Protein AF-A0A3C0HK45-F1 (afdb_monomer)

Foldseek 3Di:
DLVVLLVQLVVLLVQCQVCLVVVPPVSNVVSVVSNVVSVVVNVVDPDDPVCVVSVVVSVVSVVVSVVSVVVVVVVVCVVCVVQQDHDDDDADPVRDDPDDDDRDDRDDD

pLDDT: mean 82.35, std 16.57, range [39.78, 97.44]

Mean predicted aligned error: 9.99 Å

Structure (mmCIF, N/CA/C/O backbone):
data_AF-A0A3C0HK45-F1
#
_entry.id   AF-A0A3C0HK45-F1
#
loop_
_atom_site.group_PDB
_atom_site.id
_atom_site.type_symbol
_atom_site.label_atom_id
_atom_site.label_alt_id
_atom_site.label_comp_id
_atom_site.label_asym_id
_atom_site.label_entity_id
_atom_site.label_seq_id
_atom_site.pdbx_PDB_ins_code
_atom_site.Cartn_x
_atom_site.Cartn_y
_atom_site.Cartn_z
_atom_site.occupancy
_atom_site.B_iso_or_equiv
_atom_site.auth_seq_id
_atom_site.auth_comp_id
_atom_site.auth_asym_id
_atom_site.auth_atom_id
_atom_site.pdbx_PDB_model_num
ATOM 1 N N . MET A 1 1 ? -19.305 -2.924 13.165 1.00 65.38 1 MET A N 1
ATOM 2 C CA . MET A 1 1 ? -19.382 -2.130 11.915 1.00 65.38 1 MET A CA 1
ATOM 3 C C . MET A 1 1 ? -18.034 -1.517 11.560 1.00 65.38 1 MET A C 1
ATOM 5 O O . MET A 1 1 ? -17.634 -1.630 10.415 1.00 65.38 1 MET A O 1
ATOM 9 N N . THR A 1 2 ? -17.309 -0.920 12.511 1.00 80.69 2 THR A N 1
ATOM 10 C CA . THR A 1 2 ? -15.924 -0.455 12.299 1.00 80.69 2 THR A CA 1
ATOM 11 C C . THR A 1 2 ? -14.980 -1.603 11.931 1.00 80.69 2 THR A C 1
ATOM 13 O O . THR A 1 2 ? -14.204 -1.474 10.993 1.00 80.69 2 THR A O 1
ATOM 16 N N . ASP A 1 3 ? -15.135 -2.759 12.578 1.00 85.81 3 ASP A N 1
ATOM 17 C CA . ASP A 1 3 ? -14.292 -3.940 12.345 1.00 85.81 3 ASP A CA 1
ATOM 18 C C . ASP A 1 3 ? -14.335 -4.437 10.887 1.00 85.81 3 ASP A C 1
ATOM 20 O O . ASP A 1 3 ? -13.298 -4.584 10.250 1.00 85.81 3 ASP A O 1
ATOM 24 N N . SER A 1 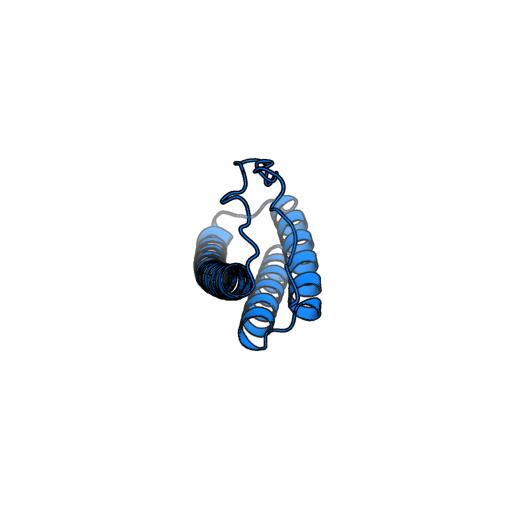4 ? -15.530 -4.527 10.288 1.00 90.31 4 SER A N 1
ATOM 25 C CA . SER A 1 4 ? -15.690 -4.900 8.873 1.00 90.31 4 SER A CA 1
ATOM 26 C C . SER A 1 4 ? -15.084 -3.885 7.896 1.00 90.31 4 SER A C 1
ATOM 28 O O . SER A 1 4 ? -14.704 -4.245 6.784 1.00 90.31 4 SER A O 1
ATOM 30 N N . LEU A 1 5 ? -14.997 -2.607 8.284 1.00 92.31 5 LEU A N 1
ATOM 31 C CA . LEU A 1 5 ? -14.350 -1.574 7.468 1.00 92.31 5 LEU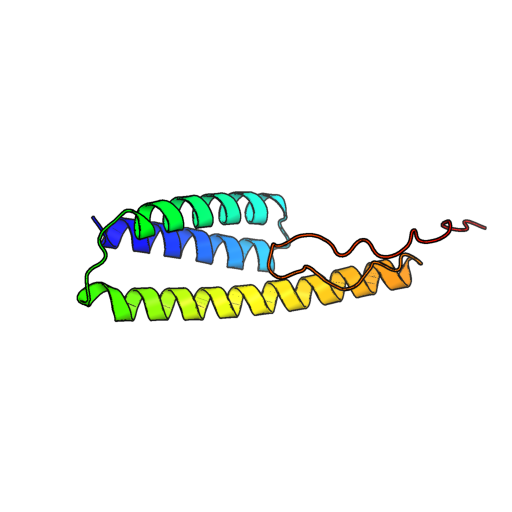 A CA 1
ATOM 32 C C . LEU A 1 5 ? -12.824 -1.698 7.531 1.00 92.31 5 LEU A C 1
ATOM 34 O O . LEU A 1 5 ? -12.149 -1.541 6.514 1.00 92.31 5 LEU A O 1
ATOM 38 N N . LEU A 1 6 ? -12.286 -2.020 8.709 1.00 92.69 6 LEU A N 1
ATOM 39 C CA . LEU A 1 6 ? -10.861 -2.290 8.886 1.00 92.69 6 LEU A CA 1
ATOM 40 C C . LEU A 1 6 ? -10.444 -3.594 8.196 1.00 92.69 6 LEU A C 1
ATOM 42 O O . LEU A 1 6 ? -9.384 -3.620 7.577 1.00 92.69 6 LEU A O 1
ATOM 46 N N . ASP A 1 7 ? -11.293 -4.625 8.207 1.00 95.06 7 ASP A N 1
ATOM 47 C CA . ASP A 1 7 ? -11.087 -5.858 7.435 1.00 95.06 7 ASP A CA 1
ATOM 48 C C . ASP A 1 7 ? -11.042 -5.580 5.924 1.00 95.06 7 ASP A C 1
ATOM 50 O O . ASP A 1 7 ? -10.173 -6.091 5.213 1.00 95.06 7 ASP A O 1
ATOM 54 N N . ALA A 1 8 ? -11.949 -4.735 5.420 1.00 94.31 8 ALA A N 1
ATOM 55 C CA . ALA A 1 8 ? -11.956 -4.333 4.014 1.00 94.31 8 ALA A CA 1
ATOM 56 C C . ALA A 1 8 ? -10.677 -3.566 3.635 1.00 94.31 8 ALA A C 1
ATOM 58 O O . ALA A 1 8 ? -10.088 -3.819 2.580 1.00 94.31 8 ALA A O 1
ATOM 59 N N . LEU A 1 9 ? -10.208 -2.670 4.510 1.00 94.94 9 LEU A N 1
ATOM 60 C CA . LEU A 1 9 ? -8.948 -1.953 4.319 1.00 94.94 9 LEU A CA 1
ATOM 61 C C . LEU A 1 9 ? -7.746 -2.908 4.337 1.00 94.94 9 LEU A C 1
ATOM 63 O O . LEU A 1 9 ? -6.857 -2.797 3.493 1.00 94.94 9 LEU A O 1
ATOM 67 N N . GLU A 1 10 ? -7.727 -3.868 5.261 1.00 97.00 10 GLU A N 1
ATOM 68 C CA . GLU A 1 10 ? -6.686 -4.892 5.345 1.00 97.00 10 GLU A CA 1
ATOM 69 C C . GLU A 1 10 ? -6.631 -5.746 4.072 1.00 97.00 10 GLU A C 1
ATOM 71 O O . GLU A 1 10 ? -5.555 -5.955 3.504 1.00 97.00 10 GLU A O 1
ATOM 76 N N . SER A 1 11 ? -7.793 -6.190 3.587 1.00 97.00 11 SER A N 1
ATOM 77 C CA . SER A 1 11 ? -7.919 -6.956 2.346 1.00 97.00 11 SER A CA 1
ATOM 78 C C . SER A 1 11 ? -7.380 -6.174 1.145 1.00 97.00 11 SER A C 1
ATOM 80 O O . SER A 1 11 ? -6.565 -6.697 0.380 1.00 97.00 11 SER A O 1
ATOM 82 N N . ALA A 1 12 ? -7.745 -4.894 1.022 1.00 96.25 12 ALA A N 1
ATOM 83 C CA . ALA A 1 12 ? -7.264 -4.035 -0.054 1.00 96.25 12 ALA A CA 1
ATOM 84 C C . ALA A 1 12 ? -5.740 -3.832 -0.008 1.00 96.25 12 ALA A C 1
ATOM 86 O O . ALA A 1 12 ? -5.072 -3.917 -1.040 1.00 96.25 12 ALA A O 1
ATOM 87 N N . LEU A 1 13 ? -5.167 -3.625 1.183 1.00 96.44 13 LEU A N 1
ATOM 88 C CA . LEU A 1 13 ? -3.718 -3.500 1.341 1.00 96.44 13 LEU A CA 1
ATOM 89 C C . LEU A 1 13 ? -2.985 -4.811 1.006 1.00 96.44 13 LEU A C 1
ATOM 91 O O . LEU A 1 13 ? -1.877 -4.780 0.463 1.00 96.44 13 LEU A O 1
ATOM 95 N N . ARG A 1 14 ? -3.565 -5.972 1.337 1.00 97.44 14 ARG A N 1
ATOM 96 C CA . ARG A 1 14 ? -2.978 -7.279 1.002 1.00 97.44 14 ARG A CA 1
ATOM 97 C C . ARG A 1 14 ? -2.990 -7.513 -0.507 1.00 97.44 14 ARG A C 1
ATOM 99 O O . ARG A 1 14 ? -1.955 -7.867 -1.067 1.00 97.44 14 ARG A O 1
ATOM 106 N N . ALA A 1 15 ? -4.109 -7.211 -1.163 1.00 95.81 15 ALA A N 1
ATOM 107 C CA . ALA A 1 15 ? -4.226 -7.266 -2.617 1.00 95.81 15 ALA A CA 1
ATOM 108 C C . ALA A 1 15 ? -3.234 -6.316 -3.314 1.00 95.81 15 ALA A C 1
ATOM 110 O O . ALA A 1 15 ? -2.644 -6.677 -4.330 1.00 95.81 15 ALA A O 1
ATOM 111 N N . GLU A 1 16 ? -2.989 -5.127 -2.753 1.00 95.19 16 GLU A N 1
ATOM 112 C CA . GLU A 1 16 ? -1.953 -4.210 -3.245 1.00 95.19 16 GLU A CA 1
ATOM 113 C C . GLU A 1 16 ? -0.554 -4.837 -3.152 1.00 95.19 16 GLU A C 1
ATOM 115 O O . GLU A 1 16 ? 0.207 -4.786 -4.118 1.00 95.19 16 GLU A O 1
ATOM 120 N N . ARG A 1 17 ? -0.211 -5.474 -2.024 1.00 96.38 17 ARG A N 1
ATOM 121 C CA . ARG A 1 17 ? 1.082 -6.157 -1.850 1.00 96.38 17 ARG A CA 1
ATOM 122 C C . ARG A 1 17 ? 1.273 -7.279 -2.867 1.00 96.38 17 ARG A C 1
ATOM 124 O O . ARG A 1 17 ? 2.345 -7.387 -3.463 1.00 96.38 17 ARG A O 1
ATOM 131 N N . GLU A 1 18 ? 0.241 -8.088 -3.079 1.00 95.62 18 GLU A N 1
ATOM 132 C CA . GLU A 1 18 ? 0.243 -9.164 -4.074 1.00 95.62 18 GLU A CA 1
ATOM 133 C C . GLU A 1 18 ? 0.379 -8.615 -5.497 1.00 95.62 18 GLU A C 1
ATOM 135 O O . GLU A 1 18 ? 1.198 -9.110 -6.268 1.00 95.62 18 GLU A O 1
ATOM 140 N N . ALA A 1 19 ? -0.338 -7.542 -5.835 1.00 93.81 19 ALA A N 1
ATOM 141 C CA . ALA A 1 19 ? -0.229 -6.886 -7.135 1.00 93.81 19 ALA A CA 1
ATOM 142 C C . ALA A 1 19 ? 1.162 -6.274 -7.374 1.00 93.81 19 ALA A C 1
ATOM 144 O O . ALA A 1 19 ? 1.699 -6.340 -8.484 1.00 93.81 19 ALA A O 1
ATOM 145 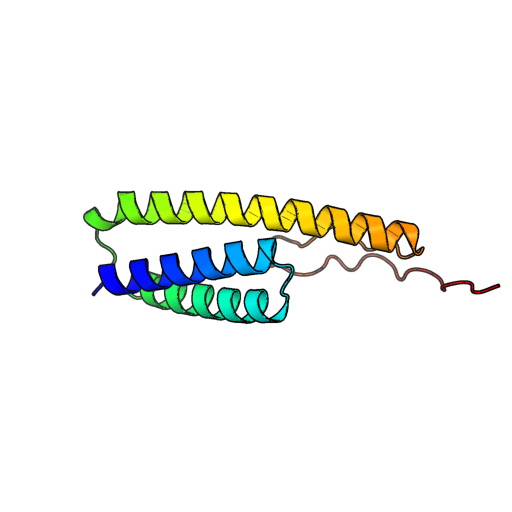N N . LEU A 1 20 ? 1.773 -5.700 -6.333 1.00 92.38 20 LEU A N 1
ATOM 146 C CA . LEU A 1 20 ? 3.141 -5.187 -6.391 1.00 92.38 20 LEU A CA 1
ATOM 147 C C . LEU A 1 20 ? 4.156 -6.313 -6.611 1.00 92.38 20 LEU A C 1
ATOM 149 O O . LEU A 1 20 ? 5.074 -6.124 -7.409 1.00 92.38 20 LEU A O 1
ATOM 153 N N . ALA A 1 21 ? 3.981 -7.457 -5.943 1.00 92.50 21 ALA A N 1
ATOM 154 C CA . ALA A 1 21 ? 4.857 -8.621 -6.066 1.00 92.50 21 ALA A CA 1
ATOM 155 C C . ALA A 1 21 ? 4.692 -9.358 -7.406 1.00 92.50 21 ALA A C 1
ATOM 157 O O . ALA A 1 21 ? 5.685 -9.739 -8.016 1.00 92.50 21 ALA A O 1
ATOM 158 N N . GLY A 1 22 ? 3.455 -9.526 -7.879 1.00 91.50 22 GLY A N 1
ATOM 159 C CA . GLY A 1 22 ? 3.122 -10.184 -9.149 1.00 91.50 22 GLY A CA 1
ATOM 160 C C . GLY A 1 22 ? 3.199 -9.268 -10.368 1.00 91.50 22 GLY A C 1
ATOM 161 O O . GLY A 1 22 ? 2.702 -9.610 -11.435 1.00 91.50 22 GLY A O 1
ATOM 162 N N . GLU A 1 23 ? 3.747 -8.069 -10.196 1.00 88.75 23 GLU A N 1
ATOM 163 C CA . GLU A 1 23 ? 3.887 -7.042 -11.220 1.00 88.75 23 GLU A CA 1
ATOM 164 C C . GLU A 1 23 ? 2.602 -6.616 -11.957 1.00 88.75 23 GLU A C 1
ATOM 166 O O . GLU A 1 23 ? 2.660 -5.898 -12.956 1.00 88.75 23 GLU A O 1
ATOM 171 N N . ASN A 1 24 ? 1.436 -6.948 -11.410 1.00 92.56 24 ASN A N 1
ATOM 172 C CA . ASN A 1 24 ? 0.149 -6.807 -12.070 1.00 92.56 24 ASN A CA 1
ATOM 173 C C . ASN A 1 24 ? -0.431 -5.394 -11.889 1.00 92.56 24 ASN A C 1
ATOM 175 O O . ASN A 1 24 ? -0.977 -5.053 -10.838 1.00 92.56 24 ASN A O 1
ATOM 179 N N . VAL A 1 25 ? -0.327 -4.571 -12.936 1.00 90.25 25 VAL A N 1
ATOM 180 C CA . VAL A 1 25 ? -0.794 -3.174 -12.923 1.00 90.25 25 VAL A CA 1
ATOM 181 C C . VAL A 1 25 ? -2.312 -3.081 -12.761 1.00 90.25 25 VAL A C 1
ATOM 183 O O . VAL A 1 25 ? -2.792 -2.239 -12.009 1.00 90.25 25 VAL A O 1
ATOM 186 N N . GLU A 1 26 ? -3.082 -3.959 -13.402 1.00 93.62 26 GLU A N 1
ATOM 187 C CA . GLU A 1 26 ? -4.542 -3.930 -13.284 1.00 93.62 26 GLU A CA 1
ATOM 188 C C . GLU A 1 26 ? -5.005 -4.292 -11.872 1.00 93.62 26 GLU A C 1
ATOM 190 O O . GLU A 1 26 ? -5.879 -3.633 -11.307 1.00 93.62 26 GLU A O 1
ATOM 195 N N . ALA A 1 27 ? -4.392 -5.312 -11.268 1.00 92.31 27 ALA A N 1
ATOM 196 C CA . ALA A 1 27 ? -4.654 -5.671 -9.879 1.00 92.31 27 ALA A CA 1
ATOM 197 C C . ALA A 1 27 ? -4.227 -4.550 -8.919 1.00 92.31 27 ALA A C 1
ATOM 199 O O . ALA A 1 27 ? -4.900 -4.315 -7.915 1.00 92.31 27 ALA A O 1
ATOM 200 N N . LEU A 1 28 ? -3.157 -3.817 -9.244 1.00 92.56 28 LEU A N 1
ATOM 201 C CA . LEU A 1 28 ? -2.708 -2.668 -8.460 1.00 92.56 28 LEU A CA 1
ATOM 202 C C . LEU A 1 28 ? -3.719 -1.515 -8.525 1.00 92.56 28 LEU A C 1
ATOM 204 O O . LEU A 1 28 ? -4.024 -0.910 -7.500 1.00 92.56 28 LEU A O 1
ATOM 208 N N . LEU A 1 29 ? -4.285 -1.233 -9.700 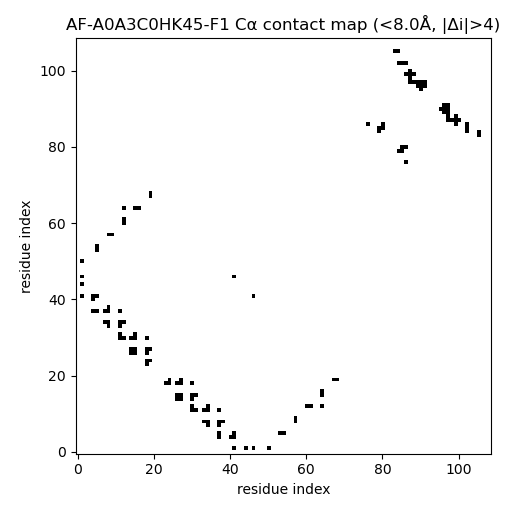1.00 93.88 29 LEU A N 1
ATOM 209 C CA . LEU A 1 29 ? -5.318 -0.206 -9.854 1.00 93.88 29 LEU A CA 1
ATOM 210 C C . LEU A 1 29 ? -6.596 -0.582 -9.093 1.00 93.88 29 LEU A C 1
ATOM 212 O O . LEU A 1 29 ? -7.083 0.220 -8.296 1.00 93.88 29 LEU A O 1
ATOM 216 N N . ARG A 1 30 ? -7.084 -1.821 -9.254 1.00 95.31 30 ARG A N 1
ATOM 217 C CA . ARG A 1 30 ? -8.274 -2.316 -8.536 1.00 95.31 30 ARG A CA 1
ATOM 218 C C . ARG A 1 30 ? -8.091 -2.298 -7.017 1.00 95.31 30 ARG A C 1
ATOM 220 O O . ARG A 1 30 ? -8.978 -1.850 -6.297 1.00 95.31 30 ARG A O 1
ATOM 227 N N . SER A 1 31 ? -6.939 -2.752 -6.520 1.00 93.69 31 SER A N 1
ATOM 228 C CA . SER A 1 31 ? -6.640 -2.725 -5.078 1.00 93.69 31 SER A CA 1
ATOM 229 C C . SER A 1 31 ? -6.493 -1.300 -4.542 1.00 93.69 31 S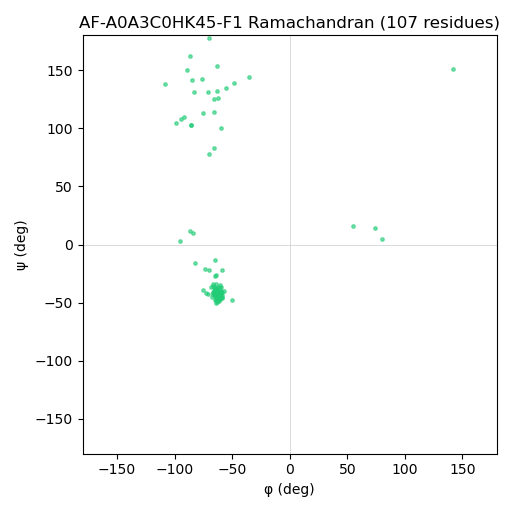ER A C 1
ATOM 231 O O . SER A 1 31 ? -6.924 -1.024 -3.425 1.00 93.69 31 SER A O 1
ATOM 233 N N . THR A 1 32 ? -5.968 -0.367 -5.343 1.00 92.69 32 THR A N 1
ATOM 234 C CA . THR A 1 32 ? -5.898 1.055 -4.972 1.00 92.69 32 THR A CA 1
ATOM 235 C C . THR A 1 32 ? -7.288 1.673 -4.852 1.00 92.69 32 THR A C 1
ATOM 237 O O . THR A 1 32 ? -7.555 2.386 -3.885 1.00 92.69 32 THR A O 1
ATOM 240 N N . GLU A 1 33 ? -8.192 1.382 -5.788 1.00 95.12 33 GLU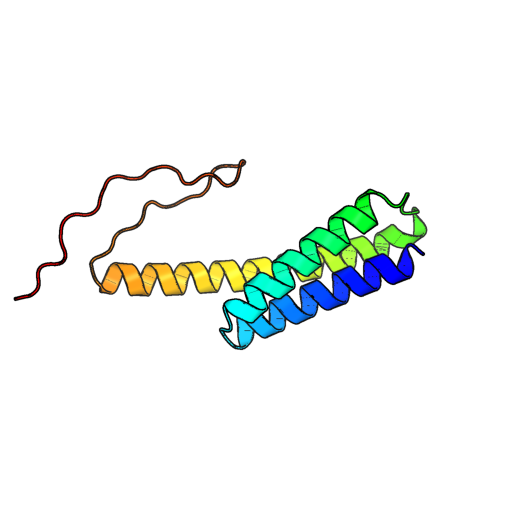 A N 1
ATOM 241 C CA . GLU A 1 33 ? -9.579 1.842 -5.709 1.00 95.12 33 GLU A CA 1
ATOM 242 C C . GLU A 1 33 ? -10.294 1.265 -4.479 1.00 95.12 33 GLU A C 1
ATOM 244 O O . GLU A 1 33 ? -10.869 2.023 -3.695 1.00 95.12 33 GLU A O 1
ATOM 249 N N . ALA A 1 34 ? -10.172 -0.045 -4.241 1.00 94.12 34 ALA A N 1
ATOM 250 C CA . ALA A 1 34 ? -10.725 -0.697 -3.054 1.00 94.12 34 ALA A CA 1
ATOM 251 C C . ALA A 1 34 ? -10.169 -0.097 -1.749 1.00 94.12 34 ALA A C 1
ATOM 253 O O . ALA A 1 34 ? -10.924 0.160 -0.811 1.00 94.12 34 ALA A O 1
ATOM 254 N N . LYS A 1 35 ? -8.863 0.207 -1.705 1.00 94.62 35 LYS A N 1
ATOM 255 C CA . LYS A 1 35 ? -8.212 0.870 -0.565 1.00 94.62 35 LYS A CA 1
ATOM 256 C C . LYS A 1 35 ? -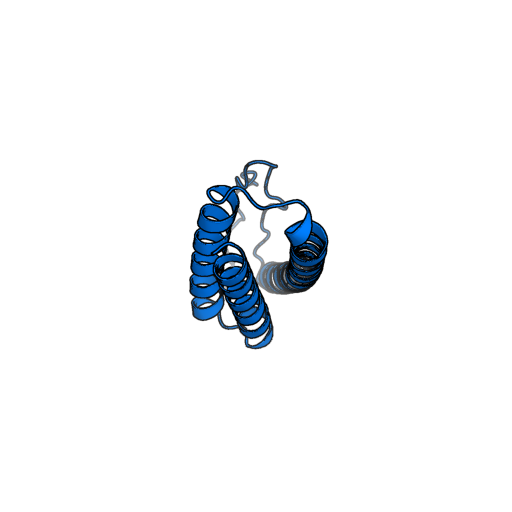8.809 2.251 -0.303 1.00 94.62 35 LYS A C 1
ATOM 258 O O . LYS A 1 35 ? -9.098 2.571 0.845 1.00 94.62 35 LYS A O 1
ATOM 263 N N . LEU A 1 36 ? -9.018 3.062 -1.344 1.00 96.00 36 LEU A N 1
ATOM 264 C CA . LEU A 1 36 ? -9.622 4.394 -1.213 1.00 96.00 36 LEU A CA 1
ATOM 265 C C . LEU A 1 36 ? -11.082 4.323 -0.751 1.00 96.00 36 LEU A C 1
ATOM 267 O O . LEU A 1 36 ? -11.496 5.136 0.074 1.00 96.00 36 LEU A O 1
ATOM 271 N N . GLN A 1 37 ? -11.855 3.360 -1.255 1.00 94.38 37 GLN A N 1
ATOM 272 C CA . GLN A 1 37 ? -13.237 3.146 -0.821 1.00 94.38 37 GLN A CA 1
ATOM 273 C C . GLN A 1 37 ? -13.301 2.735 0.656 1.00 94.38 37 GLN A C 1
ATOM 275 O O . GLN A 1 37 ? -14.043 3.346 1.426 1.00 94.38 37 GLN A O 1
ATOM 280 N N . ALA A 1 38 ? -12.479 1.765 1.069 1.00 91.81 38 ALA A N 1
ATOM 281 C CA . ALA A 1 38 ? -12.401 1.319 2.458 1.00 91.81 38 ALA A CA 1
ATOM 282 C C . ALA A 1 38 ? -11.933 2.439 3.400 1.00 91.81 38 ALA A C 1
ATOM 284 O O . ALA A 1 38 ? -12.497 2.602 4.480 1.00 91.81 38 ALA A O 1
ATOM 285 N N . LEU A 1 39 ? -10.959 3.254 2.974 1.00 92.12 39 LEU A N 1
ATOM 286 C CA . LEU A 1 39 ? -10.474 4.396 3.749 1.00 92.12 39 LEU A CA 1
ATOM 287 C C . LEU A 1 39 ? -11.577 5.438 3.963 1.00 92.12 39 LEU A C 1
ATOM 289 O O . LEU A 1 39 ? -11.830 5.817 5.099 1.00 92.12 39 LEU A O 1
ATOM 293 N N . ARG A 1 40 ? -12.286 5.844 2.901 1.00 92.94 40 ARG A N 1
ATOM 294 C CA . ARG A 1 40 ? -13.400 6.804 3.009 1.00 92.94 40 ARG A CA 1
ATOM 295 C C . ARG A 1 40 ? -14.508 6.286 3.919 1.00 92.94 40 ARG A C 1
ATOM 297 O O . ARG A 1 40 ? -15.053 7.039 4.720 1.00 92.94 40 ARG A O 1
ATOM 304 N N . ALA A 1 41 ? -14.835 4.999 3.810 1.00 90.44 41 ALA A N 1
ATOM 305 C CA . ALA A 1 41 ? -15.831 4.378 4.669 1.00 90.44 41 ALA A CA 1
ATOM 306 C C . ALA A 1 41 ? -15.371 4.366 6.138 1.00 90.44 41 ALA A C 1
ATOM 308 O O . ALA A 1 41 ? -16.147 4.734 7.018 1.00 90.44 41 ALA A O 1
ATOM 309 N N . ALA A 1 42 ? -14.105 4.028 6.401 1.00 88.62 42 ALA A N 1
ATOM 310 C CA . ALA A 1 42 ? -13.518 4.060 7.738 1.00 88.62 42 ALA A CA 1
ATOM 311 C C . ALA A 1 42 ? -13.428 5.483 8.319 1.00 88.62 42 ALA A C 1
ATOM 313 O O . ALA A 1 42 ? -13.714 5.657 9.494 1.00 88.62 42 ALA A O 1
ATOM 314 N N . GLU A 1 43 ? -13.098 6.496 7.513 1.00 89.06 43 GLU A N 1
ATOM 315 C CA . GLU A 1 43 ? -13.079 7.913 7.917 1.00 89.06 43 GLU A CA 1
ATOM 316 C C . GLU A 1 43 ? -14.483 8.447 8.228 1.00 89.06 43 GLU A C 1
ATOM 318 O O . GLU A 1 43 ? -14.657 9.254 9.138 1.00 89.06 43 GLU A O 1
ATOM 323 N N . SER A 1 44 ? -15.495 7.986 7.486 1.00 88.94 44 SER A N 1
ATOM 324 C CA . SER A 1 44 ? -16.896 8.336 7.743 1.00 88.94 44 SER A CA 1
ATOM 325 C C . SER A 1 44 ? -17.476 7.631 8.972 1.00 88.94 44 SER A C 1
ATOM 327 O O . SER A 1 44 ? -18.465 8.088 9.546 1.00 88.94 44 SER A O 1
ATOM 329 N N . ALA A 1 45 ? -16.865 6.521 9.388 1.00 83.69 45 ALA A N 1
ATOM 330 C CA . ALA A 1 45 ? -17.217 5.836 10.613 1.00 83.69 45 ALA A CA 1
ATOM 331 C C . ALA A 1 45 ? -16.503 6.517 11.786 1.00 83.69 45 ALA A C 1
ATOM 333 O O . ALA A 1 45 ? -15.297 6.739 11.755 1.00 83.69 45 ALA A O 1
ATOM 334 N N . ALA A 1 46 ? -17.236 6.829 12.853 1.00 80.56 46 ALA A N 1
ATOM 335 C CA . ALA A 1 46 ? -16.645 7.334 14.088 1.00 80.56 46 ALA A CA 1
ATOM 336 C C . ALA A 1 46 ? -15.850 6.215 14.791 1.00 80.56 46 ALA A C 1
ATOM 338 O O . ALA A 1 46 ? -16.346 5.582 15.724 1.00 80.56 46 ALA A O 1
ATOM 339 N N . LEU A 1 47 ? -14.640 5.936 14.294 1.00 82.81 47 LEU A N 1
ATOM 340 C CA . LEU A 1 47 ? -13.724 4.949 14.858 1.00 82.81 47 LEU A CA 1
ATOM 341 C C . LEU A 1 47 ? -13.465 5.268 16.330 1.00 82.81 47 LEU A C 1
ATOM 343 O O . LEU A 1 47 ? -13.236 6.415 16.720 1.00 82.81 47 LEU A O 1
ATOM 347 N N . SER A 1 48 ? -13.523 4.231 17.152 1.00 84.81 48 SER A N 1
ATOM 348 C CA . SER A 1 48 ? -13.344 4.349 18.589 1.00 84.81 48 SER A CA 1
ATOM 349 C C . SER A 1 48 ? -11.861 4.277 18.958 1.00 84.81 48 SER A C 1
ATOM 351 O O . SER A 1 48 ? -11.034 3.755 18.211 1.00 84.81 48 SER A O 1
ATOM 353 N N . GLY A 1 49 ? -11.509 4.724 20.166 1.00 84.06 49 GLY A N 1
ATOM 354 C CA . GLY A 1 49 ? -10.149 4.548 20.692 1.00 84.06 49 GLY A CA 1
ATOM 355 C C . GLY A 1 49 ? -9.706 3.078 20.781 1.00 84.06 49 GLY A C 1
ATOM 356 O O . GLY A 1 49 ? -8.508 2.807 20.756 1.00 84.06 49 GLY A O 1
ATOM 357 N N . ALA A 1 50 ? -10.647 2.126 20.823 1.00 87.50 50 ALA A N 1
ATOM 358 C CA . ALA A 1 50 ? -10.348 0.694 20.800 1.00 87.50 50 ALA A CA 1
ATOM 359 C C . ALA A 1 50 ? -9.815 0.214 19.436 1.00 87.50 50 ALA A C 1
ATOM 361 O O . ALA A 1 50 ? -9.101 -0.785 19.377 1.00 87.50 50 ALA A O 1
ATOM 362 N N . ASP A 1 51 ? -10.097 0.949 18.355 1.00 90.88 51 ASP A N 1
ATOM 363 C CA . ASP A 1 51 ? -9.637 0.635 16.998 1.00 90.88 51 ASP A CA 1
ATOM 364 C C . ASP A 1 51 ? -8.195 1.128 16.739 1.00 90.88 51 ASP A C 1
ATOM 366 O O . ASP A 1 51 ? -7.531 0.679 15.802 1.00 90.88 51 ASP A O 1
ATOM 370 N N . ALA A 1 52 ? -7.671 2.023 17.589 1.00 90.56 52 ALA A N 1
ATOM 371 C CA . ALA A 1 52 ? -6.345 2.633 17.460 1.00 90.56 52 ALA A CA 1
ATOM 372 C C . ALA A 1 52 ? -5.180 1.643 17.233 1.00 90.56 52 ALA A C 1
ATOM 374 O O . ALA A 1 52 ? -4.393 1.877 16.308 1.00 90.56 52 ALA A O 1
ATOM 375 N N . PRO A 1 53 ? -5.031 0.536 17.995 1.00 93.50 53 PRO A N 1
ATOM 376 C CA . PRO A 1 53 ? -3.958 -0.427 17.740 1.00 93.50 53 PRO A CA 1
ATOM 377 C C . PRO A 1 53 ? -4.079 -1.078 16.358 1.00 93.50 53 PRO A C 1
ATOM 379 O O . PRO A 1 53 ? -3.070 -1.285 15.681 1.00 93.50 53 PRO A O 1
ATOM 382 N N . ARG A 1 54 ? -5.307 -1.350 15.901 1.00 94.00 54 ARG A N 1
ATOM 383 C CA . ARG A 1 54 ? -5.549 -1.962 14.593 1.00 94.00 54 ARG A CA 1
ATOM 384 C C . ARG A 1 54 ? -5.248 -0.986 13.457 1.00 94.00 54 ARG A C 1
ATOM 386 O O . ARG A 1 54 ? -4.552 -1.344 12.510 1.00 94.00 54 ARG A O 1
ATOM 393 N N . VAL A 1 55 ? -5.659 0.273 13.594 1.00 93.56 55 VAL A N 1
ATOM 394 C CA . VAL A 1 55 ? -5.305 1.347 12.652 1.00 93.56 55 VAL A CA 1
ATOM 395 C C . VAL A 1 55 ? -3.786 1.536 12.570 1.00 93.56 55 VAL A C 1
ATOM 397 O O . VAL A 1 55 ? -3.239 1.665 11.474 1.00 93.56 55 VAL A O 1
ATOM 400 N N . ALA A 1 56 ? -3.078 1.491 13.702 1.00 94.25 56 ALA A N 1
ATOM 401 C CA . ALA A 1 56 ? -1.620 1.600 13.727 1.00 94.25 56 ALA A CA 1
ATOM 402 C C . ALA A 1 56 ? -0.930 0.445 12.978 1.00 94.25 56 ALA A C 1
ATOM 404 O O . ALA A 1 56 ? 0.028 0.684 12.234 1.00 94.25 56 ALA A O 1
ATOM 405 N N . ALA A 1 57 ? -1.438 -0.783 13.123 1.00 96.19 57 ALA A N 1
ATOM 406 C CA . ALA A 1 57 ? -0.947 -1.947 12.389 1.00 96.19 57 ALA A CA 1
ATOM 407 C C . ALA A 1 57 ? -1.166 -1.803 10.871 1.00 96.19 57 ALA A C 1
ATOM 409 O O . ALA A 1 57 ? -0.226 -1.981 10.093 1.00 96.19 57 ALA A O 1
ATOM 410 N N . LEU A 1 58 ? -2.361 -1.384 10.440 1.00 95.56 58 LEU A N 1
ATOM 411 C CA . LEU A 1 58 ? -2.660 -1.144 9.020 1.00 95.56 58 LEU A CA 1
ATOM 412 C C . LEU A 1 58 ? -1.802 -0.013 8.435 1.00 95.56 58 LEU A C 1
ATOM 414 O O . LEU A 1 58 ? -1.320 -0.111 7.306 1.00 95.56 58 LEU A O 1
ATOM 418 N N . ALA A 1 59 ? -1.535 1.039 9.213 1.00 94.31 59 ALA A N 1
ATOM 419 C CA . ALA A 1 59 ? -0.638 2.115 8.805 1.00 94.31 59 ALA A CA 1
ATOM 420 C C . ALA A 1 59 ? 0.812 1.633 8.637 1.00 94.31 59 ALA A C 1
ATOM 422 O O . ALA A 1 59 ? 1.501 2.076 7.716 1.00 94.31 59 ALA A O 1
ATOM 423 N N . ALA A 1 60 ? 1.289 0.729 9.500 1.00 97.00 60 ALA A N 1
ATOM 424 C CA . ALA A 1 60 ? 2.601 0.103 9.343 1.00 97.00 60 ALA A CA 1
ATOM 425 C C . ALA A 1 60 ? 2.674 -0.735 8.064 1.00 97.00 60 ALA A C 1
ATOM 427 O O . ALA A 1 60 ? 3.591 -0.547 7.265 1.00 97.00 60 ALA A O 1
ATOM 428 N N . PHE A 1 61 ? 1.658 -1.556 7.815 1.00 96.25 61 PHE A N 1
ATOM 429 C CA . PHE A 1 61 ? 1.574 -2.374 6.612 1.00 96.25 61 PHE A CA 1
ATOM 430 C C . PHE A 1 61 ? 1.511 -1.529 5.324 1.00 96.25 61 PHE A C 1
ATOM 432 O O . PHE A 1 61 ? 2.195 -1.813 4.343 1.00 96.25 61 PHE A O 1
ATOM 439 N N . ASN A 1 62 ? 0.783 -0.409 5.340 1.00 95.12 62 ASN A N 1
ATOM 440 C CA . ASN A 1 62 ? 0.770 0.544 4.228 1.00 95.12 62 ASN A CA 1
ATOM 441 C C . ASN A 1 62 ? 2.156 1.177 3.983 1.00 95.12 62 ASN A C 1
ATOM 443 O O . ASN A 1 62 ? 2.584 1.318 2.837 1.00 95.12 62 ASN A O 1
ATOM 447 N N . ARG A 1 63 ? 2.913 1.511 5.041 1.00 95.62 63 ARG A N 1
ATOM 448 C CA . ARG A 1 63 ? 4.297 2.000 4.885 1.00 95.62 63 ARG A CA 1
ATOM 449 C C . ARG A 1 63 ? 5.195 0.959 4.215 1.00 95.62 63 ARG A C 1
ATOM 451 O O . ARG A 1 63 ? 5.986 1.328 3.349 1.00 95.62 63 ARG A O 1
ATOM 458 N N . GLU A 1 64 ? 5.055 -0.319 4.567 1.00 95.75 64 GLU A N 1
ATOM 459 C CA . GLU A 1 64 ? 5.780 -1.413 3.905 1.00 95.75 64 GLU A CA 1
ATOM 460 C C . GLU A 1 64 ? 5.438 -1.503 2.411 1.00 95.75 64 GLU A C 1
ATOM 462 O O . GLU A 1 64 ? 6.344 -1.539 1.573 1.00 95.75 64 GLU A O 1
ATOM 467 N N . ASN A 1 65 ? 4.150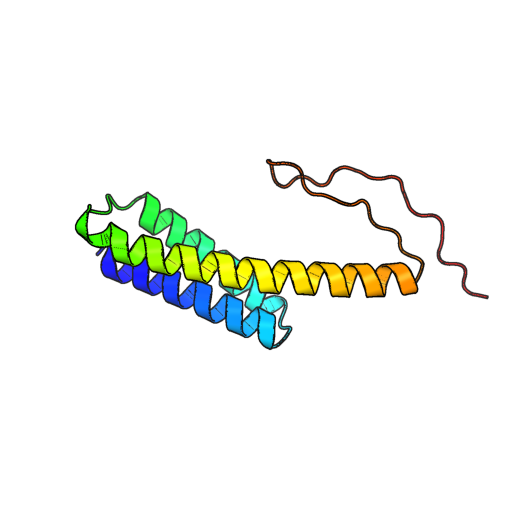 -1.446 2.055 1.00 93.00 65 ASN A N 1
ATOM 468 C CA . ASN A 1 65 ? 3.713 -1.402 0.655 1.00 93.00 65 ASN A CA 1
ATOM 469 C C . ASN A 1 65 ? 4.288 -0.178 -0.084 1.00 93.00 65 ASN A C 1
ATOM 471 O O . ASN A 1 65 ? 4.759 -0.290 -1.219 1.00 93.00 65 ASN A O 1
ATOM 475 N N . GLY A 1 66 ? 4.341 0.982 0.577 1.00 92.44 66 GLY A N 1
ATOM 476 C CA . GLY A 1 66 ? 4.953 2.197 0.039 1.00 92.44 66 GLY A CA 1
ATOM 477 C C . GLY A 1 66 ? 6.441 2.038 -0.298 1.00 92.44 66 GLY A C 1
ATOM 478 O O . GLY A 1 66 ? 6.901 2.555 -1.320 1.00 92.44 66 GLY A O 1
ATOM 479 N N . LEU A 1 67 ? 7.196 1.276 0.502 1.00 94.50 67 LEU A N 1
ATOM 480 C CA . LEU A 1 67 ? 8.600 0.957 0.210 1.00 94.50 67 LEU A CA 1
ATOM 481 C C . LEU A 1 67 ? 8.740 0.071 -1.036 1.00 94.50 67 LEU A C 1
ATOM 483 O O . LEU A 1 67 ? 9.624 0.318 -1.864 1.00 94.50 67 LEU A O 1
ATOM 487 N N . LEU A 1 68 ? 7.856 -0.920 -1.208 1.00 91.44 68 LEU A N 1
ATOM 488 C CA . LEU A 1 68 ? 7.819 -1.764 -2.410 1.00 91.44 68 LEU A CA 1
ATOM 489 C C . LEU A 1 68 ? 7.541 -0.927 -3.663 1.00 91.44 68 LEU A C 1
ATOM 491 O O . LEU A 1 68 ? 8.267 -1.026 -4.657 1.00 91.44 68 LEU A O 1
ATOM 495 N N . LEU A 1 69 ? 6.550 -0.037 -3.594 1.00 91.12 69 LEU A N 1
ATOM 496 C CA . LEU A 1 69 ? 6.217 0.868 -4.690 1.00 91.12 69 LEU A CA 1
ATOM 497 C C . LEU A 1 69 ? 7.381 1.815 -5.020 1.00 91.12 69 LEU A C 1
ATOM 499 O O . LEU A 1 69 ? 7.714 2.004 -6.191 1.00 91.12 69 LEU A O 1
ATOM 503 N N . ALA A 1 70 ? 8.045 2.382 -4.008 1.00 88.50 70 ALA A N 1
ATOM 504 C CA . ALA A 1 70 ? 9.206 3.250 -4.203 1.00 88.50 70 ALA A CA 1
ATOM 505 C C . ALA A 1 70 ? 10.363 2.514 -4.897 1.00 88.50 70 ALA A C 1
ATOM 507 O O . ALA A 1 70 ? 10.975 3.055 -5.824 1.00 88.50 70 ALA A O 1
ATOM 508 N N . ARG A 1 71 ? 10.639 1.267 -4.496 1.00 90.75 71 ARG A N 1
ATOM 509 C CA . ARG A 1 71 ? 11.641 0.416 -5.153 1.00 90.75 71 ARG A CA 1
ATOM 510 C C . ARG A 1 71 ? 11.281 0.175 -6.617 1.00 90.75 71 ARG A C 1
ATOM 512 O O . ARG A 1 71 ? 12.137 0.345 -7.484 1.00 90.75 71 ARG A O 1
ATOM 519 N N . ARG A 1 72 ? 10.018 -0.147 -6.903 1.00 87.19 72 ARG A N 1
ATOM 520 C CA . ARG A 1 72 ? 9.553 -0.385 -8.274 1.00 87.19 72 ARG A CA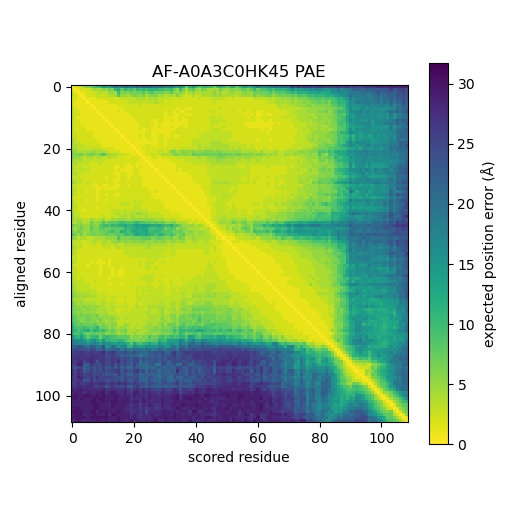 1
ATOM 521 C C . ARG A 1 72 ? 9.641 0.865 -9.142 1.00 87.19 72 ARG A C 1
ATOM 523 O O . ARG A 1 72 ? 10.167 0.802 -10.248 1.00 87.19 72 ARG A O 1
ATOM 530 N N . ARG A 1 73 ? 9.227 2.023 -8.624 1.00 87.88 73 ARG A N 1
ATOM 531 C CA . ARG A 1 73 ? 9.365 3.311 -9.323 1.00 87.88 73 ARG A CA 1
ATOM 532 C C . ARG A 1 73 ? 10.818 3.614 -9.685 1.00 87.88 73 ARG A C 1
ATOM 534 O O . ARG A 1 73 ? 11.079 4.087 -10.786 1.00 87.88 73 ARG A O 1
ATOM 541 N N . ARG A 1 74 ? 11.772 3.308 -8.798 1.00 88.50 74 ARG A N 1
ATOM 542 C CA . ARG A 1 74 ? 13.208 3.456 -9.095 1.00 88.50 74 ARG A CA 1
ATOM 543 C C . ARG A 1 74 ? 13.672 2.508 -10.200 1.00 88.50 74 ARG A C 1
ATOM 545 O O . ARG A 1 74 ? 14.426 2.952 -11.061 1.00 88.50 74 ARG A O 1
ATOM 552 N N . ALA A 1 75 ? 13.222 1.252 -10.191 1.00 86.75 75 ALA A N 1
ATOM 553 C CA . ALA A 1 75 ? 13.556 0.273 -11.226 1.00 86.75 75 ALA A CA 1
ATOM 554 C C . ALA A 1 75 ? 13.014 0.689 -12.605 1.00 86.75 75 ALA A C 1
ATOM 556 O O . ALA A 1 75 ? 13.762 0.701 -13.578 1.00 86.75 75 ALA A O 1
ATOM 557 N N . VAL A 1 76 ? 11.753 1.130 -12.672 1.00 86.06 76 VAL A N 1
ATOM 558 C CA . VAL A 1 76 ? 11.148 1.657 -13.907 1.00 86.06 76 VAL A CA 1
ATOM 559 C C . VAL A 1 76 ? 11.892 2.898 -14.390 1.00 86.06 76 VAL A C 1
ATOM 561 O O . VAL A 1 76 ? 12.293 2.963 -15.547 1.00 86.06 76 VAL A O 1
ATOM 564 N N . ALA A 1 77 ? 12.155 3.861 -13.503 1.00 83.56 77 ALA A N 1
ATOM 565 C CA . ALA A 1 77 ? 12.904 5.060 -13.864 1.00 83.56 77 ALA A CA 1
ATOM 566 C C . ALA A 1 77 ? 14.325 4.732 -14.354 1.00 83.56 77 ALA A C 1
ATOM 568 O O . ALA A 1 77 ? 14.839 5.408 -15.239 1.00 83.56 77 ALA A O 1
ATOM 569 N N . PHE A 1 78 ? 14.968 3.704 -13.791 1.00 86.50 78 PHE A N 1
ATOM 570 C CA . PHE A 1 78 ? 16.248 3.206 -14.287 1.00 86.50 78 PHE A CA 1
ATOM 571 C C . PHE A 1 78 ? 16.114 2.645 -15.708 1.00 86.50 78 PHE A C 1
ATOM 573 O O . PHE A 1 78 ? 16.850 3.089 -16.581 1.00 86.50 78 PHE A O 1
ATOM 580 N N . ALA A 1 79 ? 15.146 1.761 -15.968 1.00 86.00 79 ALA A N 1
ATOM 581 C CA . ALA A 1 79 ? 14.911 1.203 -17.302 1.00 86.00 79 ALA A CA 1
ATOM 582 C C . ALA A 1 79 ? 14.604 2.288 -18.351 1.00 86.00 79 ALA A C 1
ATOM 584 O O . ALA A 1 79 ? 15.186 2.282 -19.431 1.00 86.00 79 ALA A O 1
ATOM 585 N N . LEU A 1 80 ? 13.759 3.268 -18.015 1.00 81.81 80 LEU A N 1
ATOM 586 C CA . LEU A 1 80 ? 13.436 4.389 -18.904 1.00 81.81 80 LEU A CA 1
ATOM 587 C C . LEU A 1 80 ? 14.664 5.246 -19.235 1.00 81.81 80 LEU A C 1
ATOM 589 O O . LEU A 1 80 ? 14.852 5.606 -20.396 1.00 81.81 80 LEU A O 1
ATOM 593 N N . ARG A 1 81 ? 15.538 5.511 -18.251 1.00 82.62 81 ARG A N 1
ATOM 594 C CA . ARG A 1 81 ? 16.808 6.216 -18.495 1.00 82.62 81 ARG A CA 1
ATOM 595 C C . ARG A 1 81 ? 17.720 5.446 -19.446 1.00 82.62 81 ARG A C 1
ATOM 597 O O . ARG A 1 81 ? 18.309 6.069 -20.323 1.00 82.62 81 ARG A O 1
ATOM 604 N N . GLN A 1 82 ? 17.800 4.120 -19.312 1.00 82.25 82 GLN A N 1
ATOM 605 C CA . GLN A 1 82 ? 18.580 3.287 -20.237 1.00 82.25 82 GLN A CA 1
ATOM 606 C C . GLN A 1 82 ? 18.021 3.317 -21.668 1.00 82.25 82 GLN A C 1
ATOM 608 O O . GLN A 1 82 ? 18.779 3.168 -22.618 1.00 82.25 82 GLN A O 1
ATOM 613 N N . LEU A 1 83 ? 16.720 3.573 -21.831 1.00 83.88 83 LEU A N 1
ATOM 614 C CA . LEU A 1 83 ? 16.058 3.759 -23.127 1.00 83.88 83 LEU A CA 1
ATOM 615 C C . LEU A 1 83 ? 16.112 5.214 -23.641 1.00 83.88 83 LEU A C 1
ATOM 617 O O . LEU A 1 83 ? 15.409 5.563 -24.586 1.00 83.88 83 LEU A O 1
ATOM 621 N N . GLY A 1 84 ? 16.915 6.083 -23.018 1.00 79.31 84 GLY A N 1
ATOM 622 C CA . GLY A 1 84 ? 17.084 7.481 -23.427 1.00 79.31 84 GLY A CA 1
ATOM 623 C C . GLY A 1 84 ? 15.969 8.426 -22.966 1.00 79.31 84 GLY A C 1
ATOM 624 O O . GLY A 1 84 ? 15.995 9.610 -23.301 1.00 79.31 84 GLY A O 1
ATOM 625 N N . ARG A 1 85 ? 15.003 7.951 -22.167 1.00 69.81 85 ARG A N 1
ATOM 626 C CA . ARG A 1 85 ? 13.926 8.780 -21.612 1.00 69.81 85 ARG A CA 1
ATOM 627 C C . ARG A 1 85 ? 14.303 9.275 -20.216 1.00 69.81 85 ARG A C 1
ATOM 629 O O . ARG A 1 85 ? 14.304 8.521 -19.244 1.00 69.81 85 ARG A O 1
ATOM 636 N N . SER A 1 86 ? 14.595 10.567 -20.102 1.00 60.84 86 SER A N 1
ATOM 637 C CA . SER A 1 86 ? 14.763 11.246 -18.815 1.00 60.84 86 SER A CA 1
ATOM 638 C C . SER A 1 86 ? 13.427 11.840 -18.361 1.00 60.84 86 SER A C 1
ATOM 640 O O . SER A 1 86 ? 12.958 12.806 -18.958 1.00 60.84 86 SER A O 1
ATOM 642 N N . GLU A 1 87 ? 12.811 11.287 -17.315 1.00 59.53 87 GLU A N 1
ATOM 643 C CA . GLU A 1 87 ? 11.637 11.910 -16.686 1.00 59.53 87 GLU A CA 1
ATOM 644 C C . GLU A 1 87 ? 12.028 12.879 -15.563 1.00 59.53 87 GLU A C 1
ATOM 646 O O . GLU A 1 87 ? 13.035 12.697 -14.874 1.00 59.53 87 GLU A O 1
ATOM 651 N N . ALA A 1 88 ? 11.193 13.902 -15.372 1.00 56.47 88 ALA A N 1
ATOM 652 C CA . ALA A 1 88 ? 11.270 14.845 -14.266 1.00 56.47 88 ALA A CA 1
ATOM 653 C C . ALA A 1 88 ? 11.050 14.140 -12.920 1.00 56.47 88 ALA A C 1
ATOM 655 O O . ALA A 1 88 ? 10.097 13.379 -12.743 1.00 56.47 88 ALA A O 1
ATOM 656 N N . VAL A 1 89 ? 11.919 14.404 -11.946 1.00 53.91 89 VAL A N 1
ATOM 657 C CA . VAL A 1 89 ? 11.848 13.770 -10.627 1.00 53.91 89 VAL A CA 1
ATOM 658 C C . VAL A 1 89 ? 10.896 14.555 -9.723 1.00 53.91 89 VAL A C 1
ATOM 660 O O . VAL A 1 89 ? 11.289 15.567 -9.152 1.00 53.91 89 VAL A O 1
ATOM 663 N N . GLY A 1 90 ? 9.672 14.057 -9.526 1.00 57.25 90 GLY A N 1
ATOM 664 C CA . GLY A 1 90 ? 8.884 14.391 -8.335 1.00 57.25 90 GLY A CA 1
ATOM 665 C C . GLY A 1 90 ? 7.385 14.589 -8.543 1.00 57.25 90 GLY A C 1
ATOM 666 O O . GLY A 1 90 ? 6.931 15.023 -9.598 1.00 57.25 90 GLY A O 1
ATOM 667 N N . TYR A 1 91 ? 6.645 14.287 -7.477 1.00 55.75 91 TYR A N 1
ATOM 668 C CA . TYR A 1 91 ? 5.279 14.754 -7.268 1.00 55.75 91 TYR A CA 1
ATOM 669 C C . TYR A 1 91 ? 5.322 15.786 -6.146 1.00 55.75 91 TYR A C 1
ATOM 671 O O . TYR A 1 91 ? 6.046 15.589 -5.164 1.00 55.75 91 TYR A O 1
ATOM 679 N N . ASP A 1 92 ? 4.586 16.879 -6.296 1.00 58.72 92 ASP A N 1
ATOM 680 C CA . ASP A 1 92 ? 4.396 17.817 -5.198 1.00 58.72 92 ASP A CA 1
ATOM 681 C C . ASP A 1 92 ? 3.511 17.203 -4.093 1.00 58.72 92 ASP A C 1
ATOM 683 O O . ASP A 1 92 ? 3.020 16.074 -4.189 1.00 58.72 92 ASP A O 1
ATOM 687 N N . ARG A 1 93 ? 3.300 17.948 -3.005 1.00 46.94 93 ARG A N 1
ATOM 688 C CA . ARG A 1 93 ? 2.441 17.504 -1.894 1.00 46.94 93 ARG A CA 1
ATOM 689 C C . ARG A 1 93 ? 0.963 17.342 -2.282 1.00 46.94 93 ARG A C 1
ATOM 691 O O . ARG A 1 93 ? 0.225 16.738 -1.513 1.00 46.94 93 ARG A O 1
ATOM 698 N N . ALA A 1 94 ? 0.544 17.851 -3.440 1.00 60.72 94 ALA A N 1
ATOM 699 C CA . ALA A 1 94 ? -0.797 17.697 -3.996 1.00 60.72 94 ALA A CA 1
ATOM 700 C C . ALA A 1 94 ? -0.895 16.522 -4.993 1.00 60.72 94 ALA A C 1
ATOM 702 O O . ALA A 1 94 ? -1.953 16.304 -5.579 1.00 60.72 94 ALA A O 1
ATOM 703 N N . GLY A 1 95 ? 0.184 15.753 -5.186 1.00 54.84 95 GLY A N 1
ATOM 704 C CA . GLY A 1 95 ? 0.224 14.648 -6.143 1.00 54.84 95 GLY A CA 1
ATOM 705 C C . GLY A 1 95 ? 0.300 15.104 -7.601 1.00 54.84 95 GLY A C 1
ATOM 706 O O . GLY A 1 95 ? 0.089 14.292 -8.500 1.00 54.84 95 GLY A O 1
ATOM 707 N N . GLN A 1 96 ? 0.607 16.376 -7.858 1.00 55.88 96 GLN A N 1
ATOM 708 C CA . GLN A 1 96 ? 0.795 16.895 -9.206 1.00 55.88 96 GLN A CA 1
ATOM 709 C C . GLN A 1 96 ? 2.227 16.640 -9.668 1.00 55.88 96 GLN A C 1
ATOM 711 O O . GLN A 1 96 ? 3.189 16.737 -8.899 1.00 55.88 96 GLN A O 1
ATOM 716 N N . HIS A 1 97 ? 2.373 16.305 -10.947 1.00 53.47 97 HIS A N 1
ATOM 717 C CA . HIS A 1 97 ? 3.682 16.241 -11.578 1.00 53.47 97 HIS A CA 1
ATOM 718 C C . HIS A 1 97 ? 4.286 17.643 -11.638 1.00 53.47 97 HIS A C 1
ATOM 720 O O . HIS A 1 97 ? 3.696 18.547 -12.228 1.00 53.47 97 HIS A O 1
ATOM 726 N N . SER A 1 98 ? 5.500 17.810 -11.106 1.00 51.97 98 SER A N 1
ATOM 727 C CA . SER A 1 98 ? 6.315 18.958 -11.499 1.00 51.97 98 SER A CA 1
ATOM 728 C C . SER A 1 98 ? 6.651 18.775 -12.978 1.00 51.97 98 SER A C 1
ATOM 730 O O . SER A 1 98 ? 7.286 17.783 -13.348 1.00 51.97 98 SER A O 1
ATOM 732 N N . ALA A 1 99 ? 6.145 19.664 -13.833 1.00 50.56 99 ALA A N 1
ATOM 733 C CA . ALA A 1 99 ? 6.343 19.617 -15.276 1.00 50.56 99 ALA A CA 1
ATOM 734 C C . ALA A 1 99 ? 7.826 19.850 -15.603 1.00 50.56 99 ALA A C 1
ATOM 736 O O . ALA A 1 99 ? 8.255 20.968 -15.874 1.00 50.56 99 ALA A O 1
ATOM 737 N N . GLY A 1 100 ? 8.645 18.801 -15.526 1.00 51.00 100 GLY A N 1
ATOM 738 C CA . GLY A 1 100 ? 10.000 18.867 -16.047 1.00 51.00 100 GLY A CA 1
ATOM 739 C C . GLY A 1 100 ? 9.998 18.759 -17.566 1.00 51.00 100 GLY A C 1
ATOM 740 O O . GLY A 1 100 ? 9.191 18.052 -18.167 1.00 51.00 100 GLY A O 1
ATOM 741 N N . MET A 1 101 ? 10.917 19.534 -18.131 1.00 49.66 101 MET A N 1
ATOM 742 C CA . MET A 1 101 ? 11.173 19.813 -19.543 1.00 49.66 101 MET A CA 1
ATOM 743 C C . MET A 1 101 ? 10.941 18.629 -20.503 1.00 49.66 101 MET A C 1
ATOM 745 O O . MET A 1 101 ? 11.294 17.495 -20.172 1.00 49.66 101 MET A O 1
ATOM 749 N N . PRO A 1 102 ? 10.444 18.881 -21.731 1.00 48.59 102 PRO A N 1
ATOM 750 C CA . PRO A 1 102 ? 10.258 17.833 -22.731 1.00 48.59 102 PRO A CA 1
ATOM 751 C C . PRO A 1 102 ? 11.603 17.189 -23.110 1.00 48.59 102 PRO A C 1
ATOM 753 O O . PRO A 1 102 ? 12.549 17.877 -23.500 1.00 48.59 102 PRO A O 1
ATOM 756 N N . SER A 1 103 ? 11.691 15.859 -23.012 1.00 52.91 103 SER A N 1
ATOM 757 C CA . SER A 1 103 ? 12.853 15.093 -23.473 1.00 52.91 103 SER A CA 1
ATOM 758 C C . SER A 1 103 ? 12.920 15.081 -25.003 1.00 52.91 103 SER A C 1
ATOM 760 O O . SER A 1 103 ? 11.928 14.765 -25.665 1.00 52.91 103 SER A O 1
ATOM 762 N N . ARG A 1 104 ? 14.102 15.388 -25.552 1.00 55.88 104 ARG A N 1
ATOM 763 C CA . ARG A 1 104 ? 14.429 15.266 -26.980 1.00 55.88 104 ARG A CA 1
ATOM 764 C C . ARG A 1 104 ? 14.365 13.813 -27.470 1.00 55.88 104 ARG A C 1
ATOM 766 O O . ARG A 1 104 ? 14.544 12.872 -26.706 1.00 55.88 104 ARG A O 1
ATOM 773 N N . THR A 1 105 ? 14.100 13.712 -28.769 1.00 49.03 105 THR A N 1
ATOM 774 C CA . THR A 1 105 ? 13.738 12.551 -29.585 1.00 49.03 105 THR A CA 1
ATOM 775 C C . THR A 1 105 ? 14.611 11.311 -29.405 1.00 49.03 105 THR A C 1
ATOM 777 O O . THR A 1 105 ? 15.837 11.384 -29.385 1.00 49.03 105 THR A O 1
ATOM 780 N N . ILE A 1 106 ? 13.925 10.167 -29.383 1.00 58.69 106 ILE A N 1
ATOM 781 C CA . ILE A 1 106 ? 14.465 8.819 -29.559 1.00 58.69 106 ILE A CA 1
ATOM 782 C C . ILE A 1 106 ? 15.124 8.763 -30.945 1.00 58.69 106 ILE A C 1
ATOM 784 O O . ILE A 1 106 ? 14.430 8.670 -31.957 1.00 58.69 106 ILE A O 1
ATOM 788 N N . ALA A 1 107 ? 16.449 8.875 -31.012 1.00 41.25 107 ALA A N 1
ATOM 789 C CA . ALA A 1 107 ? 17.174 8.561 -32.234 1.00 41.25 107 ALA A CA 1
ATOM 790 C C . ALA A 1 107 ? 17.222 7.034 -32.385 1.00 41.25 107 ALA A C 1
ATOM 792 O O . ALA A 1 107 ? 17.837 6.343 -31.575 1.00 41.25 107 ALA A O 1
ATOM 793 N N . VAL A 1 108 ? 16.540 6.528 -33.413 1.00 50.12 108 VAL A N 1
ATOM 794 C CA . VAL A 1 108 ? 16.793 5.217 -34.016 1.00 50.12 108 VAL A CA 1
ATOM 795 C C . VAL A 1 108 ? 17.636 5.466 -35.266 1.00 50.12 108 VAL A C 1
ATOM 797 O O . VAL A 1 108 ? 17.102 5.982 -36.246 1.00 50.12 108 VAL A O 1
ATOM 800 N N . ALA A 1 109 ? 18.933 5.160 -35.181 1.00 39.78 109 ALA A N 1
ATOM 801 C CA . ALA A 1 109 ? 19.848 4.687 -36.233 1.00 39.78 109 ALA A CA 1
ATOM 802 C C . ALA A 1 109 ? 21.268 4.623 -35.652 1.00 39.78 109 ALA A C 1
ATOM 804 O O . ALA A 1 109 ? 21.752 5.678 -35.183 1.00 39.78 109 ALA A O 1
#

Nearest PDB structures (foldseek):
  2j62-assembly1_B  TM=9.420E-01  e=4.007E+00  Clostridium perfringens
  5cwn-assembly1_A  TM=7.003E-01  e=5.345E+00  synthetic construct
  7o3w-assembly1_A  TM=4.544E-01  e=8.476E+00  Synechocystis sp. PCC 6803 substr. Kazusa

Secondary structure (DSSP, 8-state):
-HHHHHHHHHHHHHHHHHHHHTT-HHHHHHHHHHHHHHHHHHHHS---GGGHHHHHHHHHHHHHHHHHHHHHHHHHHHHHHHTT------B-TTS-B----PPPP----

Sequence (109 aa):
MTDSLLDALESALRAEREALAGENVEALLRSTEAKLQALRAAESAALSGADAPRVAALAAFNRENGLLLARRRRAVAFALRQLGRSEAVGYDRAGQHSAGMPSRTIAVA

Solvent-accessible surface area (backbone atoms only — not comparable to full-atom values): 6249 Å² total; per-residue (Å²): 112,67,65,63,30,53,51,44,30,51,51,17,53,51,42,29,47,49,16,64,73,67,69,32,62,68,48,32,51,53,18,49,52,43,29,53,53,24,46,54,53,42,69,74,39,89,74,52,84,84,46,47,69,58,53,52,51,53,53,51,51,50,52,54,47,48,52,53,52,52,53,48,52,50,54,51,54,49,55,37,42,77,70,66,45,66,77,55,90,52,60,50,100,85,69,44,71,58,86,50,72,86,68,74,78,87,81,86,131

Radius of gyration: 18.08 Å; Cα contacts (8 Å, |Δi|>4): 72; chains: 1; bounding box: 39×30×57 Å